Protein AF-A0AAV2CE93-F1 (afdb_monomer_lite)

pLDDT: mean 85.18, std 13.7, range [37.91, 98.38]

InterPro domains:
  IPR010264 Plant self-incompatibility S1 [PF05938] (36-116)
  IPR010264 Plant self-incompatibility S1 [PTHR31232] (34-112)

Foldseek 3Di:
DVVVVVVVVVVVVVVVVVVVVVVVVPPFFDPPDKDKAKDFDPVDPFFKKKKWKWKAWPVRDIDTPGIDIATHGGIDMDMDTDGPTWMWMKMWIDRPPPDTDIDGRDTCVVCVVVVVVDDD

Radius of gyration: 22.8 Å; chains: 1; bounding box: 47×29×72 Å

Sequence (120 aa):
MRQRNKIISAVVSLILLSTVLMATAETWWVPGTRTKVAITNEVGGGRQLTVHCSRFDDDNNGDDLGVHVVNPHDSYRFKFPRKWRPAWVYCSMDWGVGGPRWFDIYDQERDEHLCRLTTF

Secondary structure (DSSP, 8-state):
-HHHHHHHHHHHHHHHHHHHHHHHTT--EEEEEEEEEEEE---STT--EEEEEEEEETT--EEEEEEEEE-TT-EEEEEEEEESS-EEEEEEEE-SSSS-EEEEEEEHHHHHHHHTS---

Structure (mmCIF, N/CA/C/O backbone):
data_AF-A0AAV2CE93-F1
#
_entry.id   AF-A0AAV2CE93-F1
#
loop_
_atom_site.group_PDB
_atom_site.id
_atom_site.type_symbol
_atom_site.label_atom_id
_atom_site.label_alt_id
_atom_site.label_comp_id
_atom_site.label_asym_id
_atom_site.label_entity_id
_atom_site.label_seq_id
_atom_site.pdbx_PDB_ins_code
_atom_site.Cartn_x
_atom_site.Cartn_y
_atom_site.Cartn_z
_atom_site.occupancy
_atom_site.B_iso_or_equiv
_atom_site.auth_seq_id
_atom_site.auth_comp_id
_atom_site.auth_asym_id
_atom_site.auth_atom_id
_atom_site.pdbx_PDB_model_num
ATOM 1 N N . MET A 1 1 ? 26.019 -18.359 -53.310 1.00 61.72 1 MET A N 1
ATOM 2 C CA . MET A 1 1 ? 25.963 -19.042 -51.992 1.00 61.72 1 MET A CA 1
ATOM 3 C C . MET A 1 1 ? 26.564 -18.192 -50.859 1.00 61.72 1 MET A C 1
ATOM 5 O O . MET A 1 1 ? 25.861 -17.909 -49.902 1.00 61.72 1 MET A O 1
ATOM 9 N N . ARG A 1 2 ? 27.798 -17.673 -50.992 1.00 71.44 2 ARG A N 1
ATOM 10 C CA . ARG A 1 2 ? 28.493 -16.851 -49.969 1.00 71.44 2 ARG A CA 1
ATOM 11 C C . ARG A 1 2 ? 27.754 -15.572 -49.525 1.00 71.44 2 ARG A C 1
ATOM 13 O O . ARG A 1 2 ? 27.730 -15.270 -48.341 1.00 71.44 2 ARG A O 1
ATOM 20 N N . GLN A 1 3 ? 27.131 -14.837 -50.448 1.00 69.12 3 GLN A N 1
ATOM 21 C CA . GLN A 1 3 ? 26.394 -13.597 -50.142 1.00 69.12 3 GLN A CA 1
ATOM 22 C C . GLN A 1 3 ? 25.060 -13.862 -49.426 1.00 69.12 3 GLN A C 1
ATOM 24 O O . GLN A 1 3 ? 24.722 -13.164 -48.478 1.00 69.12 3 GLN A O 1
ATOM 29 N N . ARG A 1 4 ? 24.358 -14.936 -49.808 1.00 74.38 4 ARG A N 1
ATOM 30 C CA . ARG A 1 4 ? 23.127 -15.390 -49.143 1.00 74.38 4 ARG A CA 1
ATOM 31 C C . ARG A 1 4 ? 23.394 -15.794 -47.689 1.00 74.38 4 ARG A C 1
ATOM 33 O O . ARG A 1 4 ? 22.638 -15.408 -46.811 1.00 74.38 4 ARG A O 1
ATOM 40 N N . ASN A 1 5 ? 24.518 -16.465 -47.421 1.00 78.81 5 ASN A N 1
ATOM 41 C CA . ASN A 1 5 ? 24.917 -16.842 -46.059 1.00 78.81 5 ASN A CA 1
ATOM 42 C C . ASN A 1 5 ? 25.282 -15.623 -45.192 1.00 78.81 5 ASN A C 1
ATOM 44 O O . ASN A 1 5 ? 24.967 -15.613 -44.007 1.00 78.81 5 ASN A O 1
ATOM 48 N N . LYS A 1 6 ? 25.891 -14.577 -45.775 1.00 84.06 6 LYS A N 1
ATOM 49 C CA . LYS A 1 6 ? 26.152 -13.307 -45.071 1.00 84.06 6 LYS A CA 1
ATOM 50 C C . LYS A 1 6 ? 24.858 -12.582 -44.698 1.00 84.06 6 LYS A C 1
ATOM 52 O O . LYS A 1 6 ? 24.749 -12.092 -43.583 1.00 84.06 6 LYS A O 1
ATOM 57 N N . ILE A 1 7 ? 23.880 -12.550 -45.608 1.00 87.50 7 ILE A N 1
ATOM 58 C CA . ILE A 1 7 ? 22.566 -11.939 -45.357 1.00 87.50 7 ILE A CA 1
ATOM 59 C C . ILE A 1 7 ? 21.816 -12.717 -44.271 1.00 87.50 7 ILE A C 1
ATOM 61 O O . ILE A 1 7 ? 21.343 -12.111 -43.319 1.00 87.50 7 ILE A O 1
ATOM 65 N N . ILE A 1 8 ? 21.767 -14.051 -44.361 1.00 87.38 8 ILE A N 1
ATOM 66 C CA . ILE A 1 8 ? 21.124 -14.896 -43.341 1.00 87.38 8 ILE A CA 1
ATOM 67 C C . ILE A 1 8 ? 21.790 -14.693 -41.976 1.00 87.38 8 ILE A C 1
ATOM 69 O O . ILE A 1 8 ? 21.095 -14.476 -40.991 1.00 87.38 8 ILE A O 1
ATOM 73 N N . SER A 1 9 ? 23.125 -14.695 -41.919 1.00 90.00 9 SER A N 1
ATOM 74 C CA . SER A 1 9 ? 23.860 -14.434 -40.678 1.00 90.00 9 SER A CA 1
ATOM 75 C C . SER A 1 9 ? 23.536 -13.056 -40.101 1.00 90.00 9 SER A C 1
ATOM 77 O O . SER A 1 9 ? 23.300 -12.958 -38.904 1.00 90.00 9 SER A O 1
ATOM 79 N N . ALA A 1 10 ? 23.490 -12.008 -40.930 1.00 91.94 10 ALA A N 1
ATOM 80 C CA . ALA A 1 10 ? 23.160 -10.660 -40.476 1.00 91.94 10 ALA A CA 1
ATOM 81 C C . ALA A 1 10 ? 21.725 -10.578 -39.934 1.00 91.94 10 ALA A C 1
ATOM 83 O O . ALA A 1 10 ? 21.516 -10.021 -38.862 1.00 91.94 10 ALA A O 1
ATOM 84 N N . VAL A 1 11 ? 20.754 -11.182 -40.627 1.00 91.56 11 VAL A N 1
ATOM 85 C CA . VAL A 1 11 ? 19.349 -11.223 -40.190 1.00 91.56 11 VAL A CA 1
ATOM 86 C C . VAL A 1 11 ? 19.203 -11.985 -38.872 1.00 91.56 11 VAL A C 1
ATOM 88 O O . VAL A 1 11 ? 18.544 -11.491 -37.963 1.00 91.56 11 VAL A O 1
ATOM 91 N N . VAL A 1 12 ? 19.857 -13.140 -38.720 1.00 92.94 12 VAL A N 1
ATOM 92 C CA . VAL A 1 12 ? 19.849 -13.901 -37.459 1.00 92.94 12 VAL A CA 1
ATOM 93 C C . VAL A 1 12 ? 20.479 -13.090 -36.326 1.00 92.94 12 VAL A C 1
ATOM 95 O O . VAL A 1 12 ? 19.903 -13.018 -35.245 1.00 92.94 12 VAL A O 1
ATOM 98 N N . SER A 1 13 ? 21.614 -12.426 -36.566 1.00 91.62 13 SER A N 1
ATOM 99 C CA . SER A 1 13 ? 22.241 -11.549 -35.570 1.00 91.62 13 SER A CA 1
ATOM 100 C C . SER A 1 13 ? 21.343 -10.373 -35.173 1.00 91.62 13 SER A C 1
ATOM 102 O O . SER A 1 13 ? 21.266 -10.054 -33.991 1.00 91.62 13 SER A O 1
ATOM 104 N N . LEU A 1 14 ? 20.633 -9.759 -36.124 1.00 92.31 14 LEU A N 1
ATOM 105 C CA . LEU A 1 14 ? 19.664 -8.687 -35.866 1.00 92.31 14 LEU A CA 1
ATOM 106 C C . LEU A 1 14 ? 18.467 -9.177 -35.040 1.00 92.31 14 LEU A C 1
ATOM 108 O O . LEU A 1 14 ? 18.072 -8.504 -34.090 1.00 92.31 14 LEU A O 1
ATOM 112 N N . ILE A 1 15 ? 17.926 -10.359 -35.356 1.00 91.75 15 ILE A N 1
ATOM 113 C CA . ILE A 1 15 ? 16.832 -10.971 -34.589 1.00 91.75 15 ILE A CA 1
ATOM 114 C C . ILE A 1 15 ? 17.297 -11.255 -33.157 1.00 91.75 15 ILE A C 1
ATOM 116 O O . ILE A 1 15 ? 16.644 -10.809 -32.216 1.00 91.75 15 ILE A O 1
ATOM 120 N N . LEU A 1 16 ? 18.450 -11.908 -32.980 1.00 90.44 16 LEU A N 1
ATOM 121 C CA . LEU A 1 16 ? 19.008 -12.197 -31.655 1.00 90.44 16 LEU A CA 1
ATOM 122 C C . LEU A 1 16 ? 19.233 -10.913 -30.848 1.00 90.44 16 LEU A C 1
ATOM 124 O O . LEU A 1 16 ? 18.806 -10.833 -29.698 1.00 90.44 16 LEU A O 1
ATOM 128 N N . LEU A 1 17 ? 19.817 -9.882 -31.463 1.00 87.88 17 LEU A N 1
ATOM 129 C CA . LEU A 1 17 ? 20.018 -8.591 -30.812 1.00 87.88 17 LEU A CA 1
ATOM 130 C C . LEU A 1 17 ? 18.679 -7.975 -30.373 1.00 87.88 17 LEU A C 1
ATOM 132 O O . LEU A 1 17 ? 18.540 -7.595 -29.215 1.00 87.88 17 LEU A O 1
ATOM 136 N N . SER A 1 18 ? 17.668 -7.959 -31.248 1.00 86.94 18 SER A N 1
ATOM 137 C CA . SER A 1 18 ? 16.340 -7.422 -30.915 1.00 86.94 18 SER A CA 1
ATOM 138 C C . SER A 1 18 ? 15.676 -8.161 -29.747 1.00 86.94 18 SER A C 1
ATOM 140 O O . SER A 1 18 ? 15.144 -7.521 -28.844 1.00 86.94 18 SER A O 1
ATOM 142 N N . THR A 1 19 ? 15.776 -9.495 -29.698 1.00 81.69 19 THR A N 1
ATOM 143 C CA . THR A 1 19 ? 15.209 -10.290 -28.597 1.00 81.69 19 THR A CA 1
ATOM 144 C C . THR A 1 19 ? 15.898 -10.016 -27.262 1.00 81.69 19 THR A C 1
ATOM 146 O O . THR A 1 19 ? 15.231 -9.965 -26.232 1.00 81.69 19 THR A O 1
ATOM 149 N N . VAL A 1 20 ? 17.214 -9.774 -27.273 1.00 81.25 20 VAL A N 1
ATOM 150 C CA . VAL A 1 20 ? 17.978 -9.414 -26.070 1.00 81.25 20 VAL A CA 1
ATOM 151 C C . VAL A 1 20 ? 17.567 -8.033 -25.554 1.00 81.25 20 VAL A C 1
ATOM 153 O O . VAL A 1 20 ? 17.347 -7.887 -24.353 1.00 81.25 20 VAL A O 1
ATOM 156 N N . LEU A 1 21 ? 17.395 -7.041 -26.439 1.00 75.62 21 LEU A N 1
ATOM 157 C CA . LEU A 1 21 ? 16.915 -5.707 -26.054 1.00 75.62 21 LEU A CA 1
ATOM 158 C C . LEU A 1 21 ? 15.540 -5.772 -25.370 1.00 75.62 21 LEU A C 1
ATOM 160 O O . LEU A 1 21 ? 15.374 -5.210 -24.288 1.00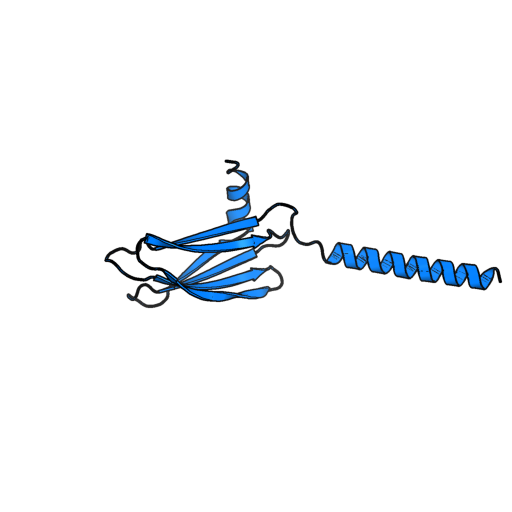 75.62 21 LEU A O 1
ATOM 164 N N . MET A 1 22 ? 14.589 -6.516 -25.944 1.00 71.56 22 MET A N 1
ATOM 165 C CA . MET A 1 22 ? 13.246 -6.665 -25.366 1.00 71.56 22 MET A CA 1
ATOM 166 C C . MET A 1 22 ? 13.276 -7.403 -24.019 1.00 71.56 22 MET A C 1
ATOM 168 O O . MET A 1 22 ? 12.612 -6.983 -23.080 1.00 71.56 22 MET A O 1
ATOM 172 N N . ALA A 1 23 ? 14.099 -8.447 -23.871 1.00 65.94 23 ALA A N 1
ATOM 173 C CA . ALA A 1 23 ? 14.219 -9.176 -22.606 1.00 65.94 23 ALA A CA 1
ATOM 174 C C . ALA A 1 23 ? 14.756 -8.299 -21.458 1.00 65.94 23 ALA A C 1
ATOM 176 O O . ALA A 1 23 ? 14.305 -8.426 -20.321 1.00 65.94 23 ALA A O 1
ATOM 177 N N . THR A 1 24 ? 15.688 -7.382 -21.743 1.00 60.09 24 THR A N 1
ATOM 178 C CA . THR A 1 24 ? 16.182 -6.424 -20.735 1.00 60.09 24 THR A CA 1
ATOM 179 C C . THR A 1 24 ? 15.182 -5.318 -20.402 1.00 60.09 24 THR A C 1
ATOM 181 O O . THR A 1 24 ? 15.224 -4.766 -19.304 1.00 60.09 24 THR A O 1
ATOM 184 N N . ALA A 1 25 ? 14.253 -5.021 -21.313 1.00 57.78 25 ALA A N 1
ATOM 185 C CA . ALA A 1 25 ? 13.213 -4.021 -21.112 1.00 57.78 25 ALA A CA 1
ATOM 186 C C . ALA A 1 25 ? 12.050 -4.518 -20.239 1.00 57.78 25 ALA A C 1
ATOM 188 O O . ALA A 1 25 ? 11.182 -3.722 -19.920 1.00 57.78 25 ALA A O 1
ATOM 189 N N . GLU A 1 26 ? 12.039 -5.785 -19.814 1.00 57.53 26 GLU A N 1
ATOM 190 C CA . GLU A 1 26 ? 10.922 -6.403 -19.074 1.00 57.53 26 GLU A CA 1
ATOM 191 C C . GLU A 1 26 ? 11.325 -6.853 -17.650 1.00 57.53 26 GLU A C 1
ATOM 193 O O . GLU A 1 26 ? 10.481 -7.135 -16.796 1.00 57.53 26 GLU A O 1
ATOM 198 N N . THR A 1 27 ? 12.623 -6.908 -17.323 1.00 57.16 27 THR A N 1
ATOM 199 C CA . THR A 1 27 ? 13.097 -7.352 -15.997 1.00 57.16 27 THR A CA 1
ATOM 200 C C . THR A 1 27 ? 13.132 -6.210 -14.980 1.00 57.16 27 THR A C 1
ATOM 202 O O . THR A 1 27 ? 14.194 -5.734 -14.587 1.00 57.16 27 THR A O 1
ATOM 205 N N . TRP A 1 28 ? 11.950 -5.744 -14.571 1.00 65.50 28 TRP A N 1
ATOM 206 C CA . TRP A 1 28 ? 11.772 -4.561 -13.708 1.00 65.50 28 TRP A CA 1
ATOM 207 C C . TRP A 1 28 ? 11.572 -4.904 -12.227 1.00 65.50 28 TRP A C 1
ATOM 209 O O . TRP A 1 28 ? 11.410 -4.022 -11.384 1.00 65.50 28 TRP A O 1
ATOM 219 N N . TRP A 1 29 ? 11.583 -6.194 -11.898 1.00 68.38 29 TRP A N 1
ATOM 220 C CA . TRP A 1 29 ? 11.460 -6.727 -10.546 1.00 68.38 29 TRP A CA 1
ATOM 221 C C . TRP A 1 29 ? 12.842 -7.006 -9.953 1.00 68.38 29 TRP A C 1
ATOM 223 O O . TRP A 1 29 ? 13.754 -7.438 -10.655 1.00 68.38 29 TRP A O 1
ATOM 233 N N . VAL A 1 30 ? 13.002 -6.779 -8.651 1.00 69.94 30 VAL A N 1
ATOM 234 C CA . VAL A 1 30 ? 14.235 -7.104 -7.924 1.00 69.94 30 VAL A CA 1
ATOM 235 C C . VAL A 1 30 ? 14.150 -8.563 -7.462 1.00 69.94 30 VAL A C 1
ATOM 237 O O . VAL A 1 30 ? 13.301 -8.878 -6.613 1.00 69.94 30 VAL A O 1
ATOM 240 N N . PRO A 1 31 ? 14.994 -9.477 -7.984 1.00 66.75 31 PRO A N 1
ATOM 241 C CA . PRO A 1 31 ? 14.889 -10.891 -7.658 1.00 66.75 31 PRO A CA 1
ATOM 242 C C . PRO A 1 31 ? 14.967 -11.169 -6.159 1.00 66.75 31 PRO A C 1
ATOM 244 O O . PRO A 1 31 ? 15.791 -10.608 -5.445 1.00 66.75 31 PRO A O 1
ATOM 247 N N . GLY A 1 32 ? 14.074 -12.034 -5.674 1.00 69.25 32 GLY A N 1
ATOM 248 C CA . GLY A 1 32 ? 14.054 -12.475 -4.276 1.00 69.25 32 GLY A CA 1
ATOM 249 C C . GLY A 1 32 ? 13.445 -11.493 -3.268 1.00 69.25 32 GLY A C 1
ATOM 250 O O . GLY A 1 32 ? 13.302 -11.864 -2.107 1.00 69.25 32 GLY A O 1
ATOM 251 N N . THR A 1 33 ? 13.020 -10.291 -3.675 1.00 77.62 33 THR A N 1
ATOM 252 C CA . THR A 1 33 ? 12.454 -9.297 -2.743 1.00 77.62 33 THR A CA 1
ATOM 253 C C . THR A 1 33 ? 10.954 -9.082 -2.963 1.00 77.62 33 THR A C 1
ATOM 255 O O . THR A 1 33 ? 10.465 -8.939 -4.087 1.00 77.62 33 THR A O 1
ATOM 258 N N . ARG A 1 34 ? 10.186 -9.099 -1.869 1.00 83.94 34 ARG A N 1
ATOM 259 C CA . ARG A 1 34 ? 8.740 -8.844 -1.869 1.00 83.94 34 ARG A CA 1
ATOM 260 C C . ARG A 1 34 ? 8.382 -7.932 -0.712 1.00 83.94 34 ARG A C 1
ATOM 262 O O . ARG A 1 34 ? 8.813 -8.183 0.412 1.00 83.94 34 ARG A O 1
ATOM 269 N N . THR A 1 35 ? 7.532 -6.956 -0.980 1.00 86.62 35 THR A N 1
ATOM 270 C CA . THR A 1 35 ? 6.915 -6.139 0.062 1.00 86.62 35 THR A CA 1
ATOM 271 C C . THR A 1 35 ? 5.702 -6.886 0.603 1.00 86.62 35 THR A C 1
ATOM 273 O O . THR A 1 35 ? 4.913 -7.452 -0.162 1.00 86.62 35 THR A O 1
ATOM 276 N N . LYS A 1 36 ? 5.576 -6.938 1.931 1.00 90.25 36 LYS A N 1
ATOM 277 C CA . LYS A 1 36 ? 4.428 -7.515 2.637 1.00 90.25 36 LYS A CA 1
ATOM 278 C C . LYS A 1 36 ? 3.696 -6.382 3.340 1.00 90.25 36 LYS A C 1
ATOM 280 O O . LYS A 1 36 ? 4.323 -5.640 4.085 1.00 90.25 36 LYS A O 1
ATOM 285 N N . VAL A 1 37 ? 2.391 -6.290 3.128 1.00 92.94 37 VAL A N 1
ATOM 286 C CA . VAL A 1 37 ? 1.530 -5.308 3.788 1.00 92.94 37 VAL A CA 1
ATOM 287 C C . VAL A 1 37 ? 0.520 -6.055 4.647 1.00 92.94 37 VAL A C 1
ATOM 289 O O . VAL A 1 37 ? -0.041 -7.070 4.222 1.00 92.94 37 VAL A O 1
ATOM 292 N N . ALA A 1 38 ? 0.312 -5.562 5.864 1.00 95.94 38 ALA 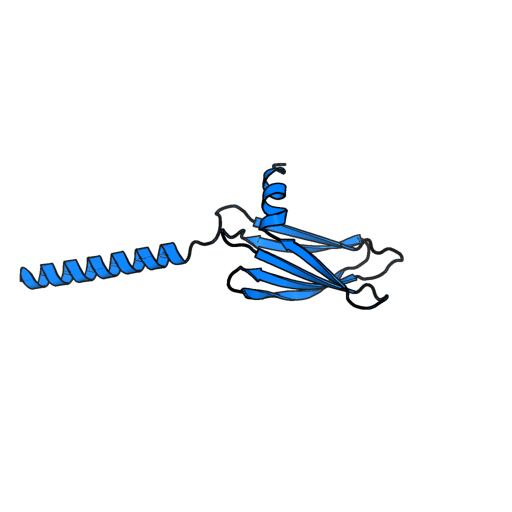A N 1
ATOM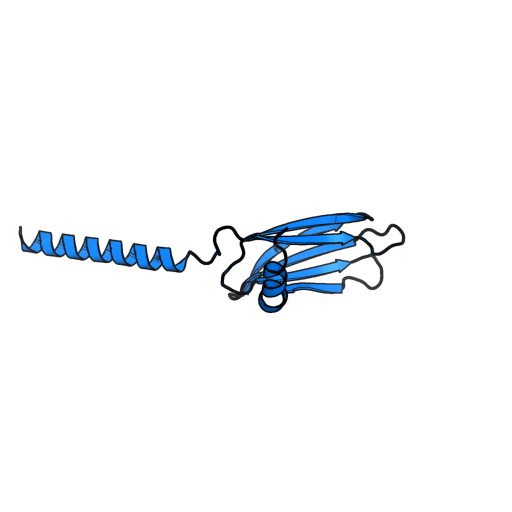 293 C CA . ALA A 1 38 ? -0.702 -6.047 6.784 1.00 95.94 38 ALA A CA 1
ATOM 294 C C . ALA A 1 38 ? -1.465 -4.853 7.361 1.00 95.94 38 ALA A C 1
ATOM 296 O O . ALA A 1 38 ? -0.856 -3.945 7.921 1.00 95.94 38 ALA A O 1
ATOM 297 N N . ILE A 1 39 ? -2.787 -4.873 7.221 1.00 97.12 39 ILE A N 1
ATOM 298 C CA . ILE A 1 39 ? -3.703 -3.887 7.794 1.00 97.12 39 ILE A CA 1
ATOM 299 C C . ILE A 1 39 ? -4.480 -4.608 8.890 1.00 97.12 39 ILE A C 1
ATOM 301 O O . ILE A 1 39 ? -5.294 -5.479 8.587 1.00 97.12 39 ILE A O 1
ATOM 305 N N . THR A 1 40 ? -4.189 -4.284 10.150 1.00 97.69 40 THR A N 1
ATOM 306 C CA . THR A 1 40 ? -4.831 -4.882 11.330 1.00 97.69 40 THR A CA 1
ATOM 307 C C . THR A 1 40 ? -5.881 -3.932 11.885 1.00 97.69 40 THR A C 1
ATOM 309 O O . THR A 1 40 ? -5.610 -2.743 12.058 1.00 97.69 40 THR A O 1
ATOM 312 N N . ASN A 1 41 ? -7.077 -4.445 12.163 1.00 97.62 41 ASN A N 1
ATOM 313 C CA . ASN A 1 41 ? -8.165 -3.628 12.681 1.00 97.62 41 ASN A CA 1
ATOM 314 C C . ASN A 1 41 ? -8.103 -3.495 14.210 1.00 97.62 41 ASN A C 1
ATOM 316 O O . ASN A 1 41 ? -8.532 -4.387 14.940 1.00 97.62 41 ASN A O 1
ATOM 320 N N . GLU A 1 42 ? -7.650 -2.325 14.662 1.00 96.44 42 GLU A N 1
ATOM 321 C CA . GLU A 1 42 ? -7.603 -1.925 16.075 1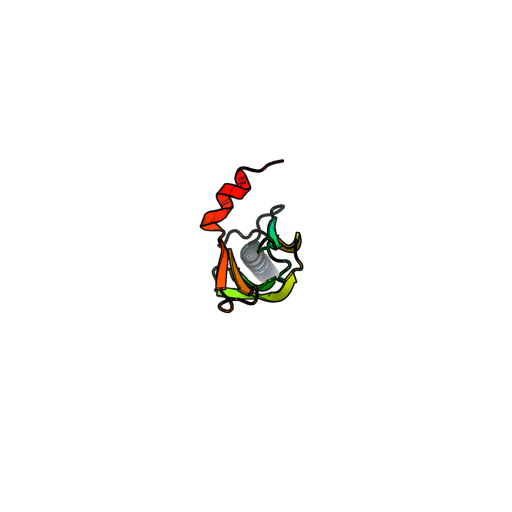.00 96.44 42 GLU A CA 1
ATOM 322 C C . GLU A 1 42 ? -8.444 -0.663 16.359 1.00 96.44 42 GLU A C 1
ATOM 324 O O . GLU A 1 42 ? -8.191 0.068 17.314 1.00 96.44 42 GLU A O 1
ATOM 329 N N . VAL A 1 43 ? -9.468 -0.377 15.541 1.00 92.56 43 VAL A N 1
ATOM 330 C CA . VAL A 1 43 ? -10.301 0.844 15.664 1.00 92.56 43 VAL A CA 1
ATOM 331 C C . VAL A 1 43 ? -11.128 0.878 16.966 1.00 92.56 43 VAL A C 1
ATOM 333 O O . VAL A 1 43 ? -11.628 1.925 17.383 1.00 92.56 43 VAL A O 1
ATOM 336 N N . GLY A 1 44 ? -11.234 -0.256 17.660 1.00 90.25 44 GLY A N 1
ATOM 337 C CA . GLY A 1 44 ? -11.880 -0.362 18.963 1.00 90.25 44 GLY A CA 1
ATOM 338 C C . GLY A 1 44 ? -13.412 -0.329 18.906 1.00 90.25 44 GLY A C 1
ATOM 339 O O . GLY A 1 44 ? -14.051 0.029 17.911 1.00 90.25 44 GLY A O 1
ATOM 340 N N . GLY A 1 45 ? -14.037 -0.745 20.011 1.00 90.44 45 GLY A N 1
ATOM 341 C CA . GLY A 1 45 ? -15.499 -0.815 20.127 1.00 90.44 45 GLY A CA 1
ATOM 342 C C . GLY A 1 45 ? -16.152 -1.900 19.264 1.00 90.44 45 GLY A C 1
ATOM 343 O O . GLY A 1 45 ? -17.309 -1.747 18.888 1.00 90.44 45 GLY A O 1
ATOM 344 N N . GLY A 1 46 ? -15.415 -2.963 18.920 1.00 92.62 46 GLY A N 1
ATOM 345 C CA . GLY A 1 46 ? -15.943 -4.103 18.161 1.00 92.62 46 GLY A CA 1
ATOM 346 C C . GLY A 1 46 ? -16.325 -3.786 16.711 1.00 92.62 46 GLY A C 1
ATOM 347 O O . GLY A 1 46 ? -17.095 -4.529 16.108 1.00 92.62 46 GLY A O 1
ATOM 348 N N . ARG A 1 47 ? -15.819 -2.683 16.147 1.00 94.81 47 ARG A N 1
ATOM 349 C CA . ARG A 1 47 ? -16.169 -2.233 14.795 1.00 94.81 47 ARG A CA 1
ATOM 350 C C . ARG A 1 47 ? -15.419 -3.012 13.726 1.00 94.81 47 ARG A C 1
ATOM 352 O O . ARG A 1 47 ? -14.228 -3.272 13.863 1.00 94.81 47 ARG A O 1
ATOM 359 N N . GLN A 1 48 ? -16.115 -3.327 12.640 1.00 97.12 48 GLN A N 1
ATOM 360 C CA . GLN A 1 48 ? -15.483 -3.808 11.415 1.00 97.12 48 GLN A CA 1
ATOM 361 C C . GLN A 1 48 ? -14.835 -2.639 10.668 1.00 97.12 48 GLN A C 1
ATOM 363 O O . GLN A 1 48 ? -15.329 -1.511 10.715 1.00 97.12 48 GLN A O 1
ATOM 368 N N . LEU A 1 49 ? -13.741 -2.931 9.975 1.00 97.94 49 LEU A N 1
ATOM 369 C CA . LEU A 1 49 ? -13.022 -1.996 9.124 1.00 97.94 49 LEU A CA 1
ATOM 370 C C . LEU A 1 49 ? -13.189 -2.436 7.670 1.00 97.94 49 LEU A C 1
ATOM 372 O O . LEU A 1 49 ? -12.725 -3.510 7.296 1.00 97.94 49 LEU A O 1
ATOM 376 N N . THR A 1 50 ? -13.836 -1.617 6.850 1.00 98.38 50 THR A N 1
ATOM 377 C CA . THR A 1 50 ? -13.898 -1.832 5.401 1.00 98.38 50 THR A CA 1
ATOM 378 C C . THR A 1 50 ? -12.702 -1.152 4.759 1.00 98.38 50 THR A C 1
ATOM 380 O O . THR A 1 50 ? -12.486 0.041 4.957 1.00 98.38 50 THR A O 1
ATOM 383 N N . VAL A 1 51 ? -11.920 -1.911 4.002 1.00 98.25 51 VAL A N 1
ATOM 384 C CA . VAL A 1 51 ? -10.687 -1.465 3.359 1.00 98.25 51 VAL A CA 1
ATOM 385 C C . VAL A 1 51 ? -10.822 -1.654 1.856 1.00 98.25 51 VAL A C 1
ATOM 387 O O . VAL A 1 51 ? -11.067 -2.768 1.406 1.00 98.25 51 VAL A O 1
ATOM 390 N N . HIS A 1 52 ? -10.620 -0.601 1.071 1.00 97.94 52 HIS A N 1
ATOM 391 C CA . HIS A 1 52 ? -10.487 -0.699 -0.387 1.00 97.94 52 HIS A CA 1
ATOM 392 C C . HIS A 1 52 ? -9.125 -0.166 -0.788 1.00 97.94 52 HIS A C 1
ATOM 394 O O . HIS A 1 52 ? -8.837 0.997 -0.523 1.00 97.94 52 HIS A O 1
ATOM 400 N N . CYS A 1 53 ? -8.292 -1.011 -1.387 1.00 97.62 53 CYS A N 1
ATOM 401 C CA . CYS A 1 53 ? -6.925 -0.656 -1.739 1.00 97.62 53 CYS A CA 1
ATOM 402 C C . CYS A 1 53 ? -6.692 -0.707 -3.244 1.00 97.62 53 CYS A C 1
ATOM 404 O O . CYS A 1 53 ? -7.145 -1.634 -3.905 1.00 97.62 53 CYS A O 1
ATOM 406 N N . SER A 1 54 ? -5.854 0.199 -3.730 1.00 95.12 54 SER A N 1
ATOM 407 C CA . SER A 1 54 ? -5.283 0.161 -5.072 1.00 95.12 54 SER A CA 1
ATOM 408 C C . SER A 1 54 ? -3.770 0.276 -4.982 1.00 95.12 54 SER A C 1
ATOM 410 O O . SER A 1 54 ? -3.232 0.993 -4.134 1.00 95.12 54 SER A O 1
ATOM 412 N N . ARG A 1 55 ? -3.072 -0.439 -5.859 1.00 92.38 55 ARG A N 1
ATOM 413 C CA . ARG A 1 55 ? -1.621 -0.360 -5.998 1.00 92.38 55 ARG A CA 1
ATOM 414 C C . ARG A 1 55 ? -1.277 0.286 -7.327 1.00 92.38 55 ARG A C 1
ATOM 416 O O . ARG A 1 55 ? -1.770 -0.168 -8.346 1.00 92.38 55 ARG A O 1
ATOM 423 N N . PHE A 1 56 ? -0.367 1.248 -7.316 1.00 90.38 56 PHE A N 1
ATOM 424 C CA . PHE A 1 56 ? 0.139 1.911 -8.514 1.00 90.38 56 PHE A CA 1
ATOM 425 C C . PHE A 1 56 ? 1.644 1.700 -8.655 1.00 90.38 56 PHE A C 1
ATOM 427 O O . PHE A 1 56 ? 2.348 1.550 -7.652 1.00 90.38 56 PHE A O 1
ATOM 434 N N . ASP A 1 57 ? 2.132 1.688 -9.890 1.00 85.12 57 ASP A N 1
ATOM 435 C CA . ASP A 1 57 ? 3.539 1.930 -10.212 1.00 85.12 57 ASP A CA 1
ATOM 436 C C . ASP A 1 57 ? 3.726 3.277 -10.935 1.00 85.12 57 ASP A C 1
ATOM 438 O O . ASP A 1 57 ? 2.769 4.018 -11.162 1.00 85.12 57 ASP A O 1
ATOM 442 N N . ASP A 1 58 ? 4.978 3.645 -11.205 1.00 77.25 58 ASP A N 1
ATOM 443 C CA . ASP A 1 58 ? 5.394 4.959 -11.726 1.00 77.25 58 ASP A CA 1
ATOM 444 C C . ASP A 1 58 ? 4.911 5.286 -13.145 1.00 77.25 58 ASP A C 1
ATOM 446 O O . ASP A 1 58 ? 4.867 6.458 -13.514 1.00 77.25 58 ASP A O 1
ATOM 450 N N . ASP A 1 59 ? 4.464 4.286 -13.904 1.00 75.19 59 ASP A N 1
ATOM 451 C CA . ASP A 1 59 ? 3.776 4.478 -15.183 1.00 75.19 59 ASP A CA 1
ATOM 452 C C . ASP A 1 59 ? 2.265 4.756 -14.997 1.00 75.19 59 ASP A C 1
ATOM 454 O O . ASP A 1 59 ? 1.504 4.753 -15.966 1.00 75.19 59 ASP A O 1
ATOM 458 N N . ASN A 1 60 ? 1.816 5.007 -13.757 1.00 69.25 60 ASN A N 1
ATOM 459 C CA . ASN A 1 60 ? 0.410 5.108 -13.343 1.00 69.25 60 ASN A CA 1
ATOM 460 C C . ASN A 1 60 ? -0.416 3.856 -13.677 1.00 69.25 60 ASN A C 1
ATOM 462 O O . ASN A 1 60 ? -1.646 3.929 -13.769 1.00 69.25 60 ASN A O 1
ATOM 466 N N . ASN A 1 61 ? 0.228 2.698 -13.845 1.00 78.56 61 ASN A N 1
ATOM 467 C CA . ASN A 1 61 ? -0.496 1.453 -14.019 1.00 78.56 61 ASN A CA 1
ATOM 468 C C . ASN A 1 61 ? -0.983 0.974 -12.647 1.00 78.56 61 ASN A C 1
ATOM 470 O O . ASN A 1 61 ? -0.191 0.747 -11.727 1.00 78.56 61 ASN A O 1
ATOM 474 N N . GLY A 1 62 ? -2.304 0.891 -12.503 1.00 82.56 62 GLY A N 1
ATOM 475 C CA . GLY A 1 62 ? -2.977 0.629 -11.238 1.00 82.56 62 GLY A CA 1
ATOM 476 C C . GLY A 1 62 ? -3.654 -0.737 -11.212 1.00 82.56 62 GLY A C 1
ATOM 477 O O . GLY A 1 62 ? -4.507 -1.013 -12.051 1.00 82.56 62 GLY A O 1
ATOM 478 N N . ASP A 1 63 ? -3.337 -1.546 -10.206 1.00 89.88 63 ASP A N 1
ATOM 479 C CA . ASP A 1 63 ? -4.075 -2.760 -9.866 1.00 89.88 63 ASP A CA 1
ATOM 480 C C . ASP A 1 63 ? -5.041 -2.453 -8.710 1.00 89.88 63 ASP A C 1
ATOM 482 O O . ASP A 1 63 ? -4.613 -2.071 -7.614 1.00 89.88 63 ASP A O 1
ATOM 486 N N . ASP A 1 64 ? -6.344 -2.647 -8.920 1.00 94.75 64 ASP A N 1
ATOM 487 C CA . ASP A 1 64 ? -7.323 -2.645 -7.827 1.00 94.75 64 ASP A CA 1
ATOM 488 C C . ASP A 1 64 ? -7.173 -3.939 -7.008 1.00 94.75 64 ASP A C 1
ATOM 490 O O . ASP A 1 64 ? -7.274 -5.048 -7.539 1.00 94.75 64 ASP A O 1
ATOM 494 N N . LEU A 1 65 ? -6.911 -3.808 -5.707 1.00 95.94 65 LEU A N 1
ATOM 495 C CA . LEU A 1 65 ? -6.779 -4.935 -4.779 1.00 95.94 65 LEU A CA 1
ATOM 496 C C . LEU A 1 65 ? -8.128 -5.334 -4.157 1.00 95.94 65 LEU A C 1
ATOM 498 O O . LEU A 1 65 ? -8.193 -6.313 -3.406 1.00 95.94 65 LEU A O 1
ATOM 502 N N . GLY A 1 66 ? -9.194 -4.597 -4.469 1.00 96.25 66 GLY A N 1
ATOM 503 C CA . GLY A 1 66 ? -10.567 -4.871 -4.077 1.00 96.25 66 GLY A CA 1
ATOM 504 C C . GLY A 1 66 ? -10.934 -4.385 -2.677 1.00 96.25 66 GLY A C 1
ATOM 505 O O . GLY A 1 66 ? -10.123 -3.825 -1.932 1.00 96.25 66 GLY A O 1
ATOM 506 N N . VAL A 1 67 ? -12.202 -4.613 -2.334 1.00 98.06 67 VAL A N 1
ATOM 507 C CA . VAL A 1 67 ? -12.800 -4.258 -1.043 1.00 98.06 67 VAL A CA 1
ATOM 508 C C . VAL A 1 67 ? -12.761 -5.461 -0.104 1.00 98.06 67 VAL A C 1
ATOM 510 O O . VAL A 1 67 ? -13.189 -6.554 -0.470 1.00 98.06 67 VAL A O 1
ATOM 513 N N . HIS A 1 68 ? -12.300 -5.246 1.126 1.00 98.00 68 HIS A N 1
ATOM 514 C CA . HIS A 1 68 ? -12.170 -6.264 2.166 1.00 98.00 68 HIS A CA 1
ATOM 515 C C . HIS A 1 68 ? -12.770 -5.760 3.473 1.00 98.00 68 HIS A C 1
ATOM 517 O O . HIS A 1 68 ? -12.511 -4.633 3.886 1.00 98.00 68 HIS A O 1
ATOM 523 N N . VAL A 1 69 ? -13.540 -6.605 4.155 1.00 98.25 69 VAL A N 1
ATOM 524 C CA . VAL A 1 69 ? -14.029 -6.328 5.510 1.00 98.25 69 VAL A CA 1
ATOM 525 C C . VAL A 1 69 ? -13.121 -7.039 6.507 1.00 98.25 69 VAL A C 1
ATOM 527 O O . VAL A 1 69 ? -12.942 -8.253 6.435 1.00 98.25 69 VAL A O 1
ATOM 530 N N . VAL A 1 70 ? -12.545 -6.281 7.436 1.00 98.19 70 VAL A N 1
ATOM 531 C CA . VAL A 1 70 ? -11.625 -6.766 8.466 1.00 98.19 70 VAL A CA 1
ATOM 532 C C . VAL A 1 70 ? -12.326 -6.698 9.819 1.00 98.19 70 VAL A C 1
ATOM 534 O O . VAL A 1 70 ? -12.659 -5.615 10.308 1.00 98.19 70 VAL A O 1
ATOM 537 N N . ASN A 1 71 ? -12.569 -7.853 10.434 1.00 97.94 71 ASN A N 1
ATOM 538 C CA . ASN A 1 71 ? -13.181 -7.923 11.761 1.00 97.94 71 ASN A CA 1
ATOM 539 C C . ASN A 1 71 ? -12.243 -7.358 12.842 1.00 97.94 71 ASN A C 1
ATOM 541 O O . ASN A 1 71 ? -11.045 -7.208 12.592 1.00 97.94 71 ASN A O 1
ATOM 545 N N . PRO A 1 72 ? -12.758 -7.033 14.041 1.00 97.88 72 PRO A N 1
ATOM 546 C CA . PRO A 1 72 ? -11.914 -6.624 15.162 1.00 97.88 72 PRO A CA 1
ATOM 547 C C . PRO A 1 72 ? -10.775 -7.620 15.408 1.00 97.88 72 PRO A C 1
ATOM 549 O O . PRO A 1 72 ? -11.029 -8.821 15.491 1.00 97.88 72 PRO A O 1
ATOM 552 N N . HIS A 1 73 ? -9.547 -7.112 15.537 1.00 97.12 73 HIS A N 1
ATOM 553 C CA . HIS A 1 73 ? -8.315 -7.883 15.765 1.00 97.12 73 HIS A CA 1
ATOM 554 C C . HIS A 1 73 ? -7.882 -8.827 14.627 1.00 97.12 73 HIS A C 1
ATOM 556 O O . HIS A 1 73 ? -6.862 -9.507 14.751 1.00 97.12 73 HIS A O 1
ATOM 562 N N . ASP A 1 74 ? -8.595 -8.838 13.497 1.00 97.94 74 ASP A N 1
ATOM 563 C CA . ASP A 1 74 ? -8.163 -9.532 12.284 1.00 97.94 74 ASP A CA 1
ATOM 564 C C . ASP A 1 74 ? -7.248 -8.643 11.424 1.00 97.94 74 ASP A C 1
ATOM 566 O O . ASP A 1 74 ? -7.103 -7.432 11.639 1.00 97.94 74 ASP A O 1
ATOM 570 N N . SER A 1 75 ? -6.618 -9.251 10.411 1.00 97.94 75 SER A N 1
ATOM 571 C CA . SER A 1 75 ? -5.794 -8.537 9.433 1.00 97.94 75 SER A CA 1
ATOM 572 C C . SER A 1 75 ? -6.167 -8.860 7.987 1.00 97.94 75 SER A C 1
ATOM 574 O O . SER A 1 75 ? -6.250 -10.030 7.615 1.00 97.94 75 SER A O 1
ATOM 576 N N . TYR A 1 76 ? -6.209 -7.835 7.135 1.00 97.62 76 TYR A N 1
ATOM 577 C CA . TYR A 1 76 ? -6.079 -7.999 5.686 1.00 97.62 76 TYR A CA 1
ATOM 578 C C . TYR A 1 76 ? -4.597 -7.956 5.293 1.00 97.62 76 TYR A C 1
ATOM 580 O O . TYR A 1 76 ? -3.847 -7.090 5.752 1.00 97.62 76 TYR A O 1
ATOM 588 N N . ARG A 1 77 ? -4.140 -8.919 4.484 1.00 96.69 77 ARG A N 1
ATOM 589 C CA . ARG A 1 77 ? -2.721 -9.080 4.13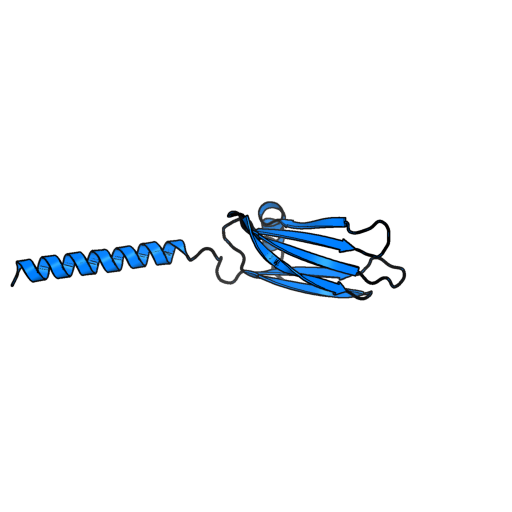3 1.00 96.69 77 ARG A CA 1
ATOM 590 C C . ARG A 1 77 ? -2.548 -9.372 2.655 1.00 96.69 77 ARG A C 1
ATOM 592 O O . ARG A 1 77 ? -3.223 -10.238 2.107 1.00 96.69 77 ARG A O 1
ATOM 599 N N . PHE A 1 78 ? -1.557 -8.736 2.046 1.00 94.06 78 PHE A N 1
ATOM 600 C CA . PHE A 1 78 ? -1.148 -9.022 0.676 1.00 94.06 78 PHE A CA 1
ATOM 601 C C . PHE A 1 78 ? 0.355 -8.801 0.499 1.00 94.06 78 PHE A C 1
ATOM 603 O O . PHE A 1 78 ? 1.047 -8.243 1.355 1.00 94.06 78 PHE A O 1
ATOM 610 N N . LYS A 1 79 ? 0.888 -9.312 -0.612 1.00 91.06 79 LYS A N 1
ATOM 611 C CA . LYS A 1 79 ? 2.305 -9.202 -0.961 1.00 91.06 79 LYS A CA 1
ATOM 612 C C . LYS A 1 79 ? 2.455 -8.904 -2.441 1.00 91.06 79 LYS A C 1
ATOM 614 O O . LYS A 1 79 ? 1.713 -9.453 -3.250 1.00 91.06 79 LYS A O 1
ATOM 619 N N . PHE A 1 80 ? 3.463 -8.120 -2.789 1.00 87.25 80 PHE A N 1
ATOM 620 C CA . PHE A 1 80 ? 3.783 -7.807 -4.177 1.00 87.25 80 PHE A CA 1
ATOM 621 C C . PHE A 1 80 ? 5.298 -7.835 -4.408 1.00 87.25 80 PHE A C 1
ATOM 623 O O . PHE A 1 80 ? 6.075 -7.643 -3.464 1.00 87.25 80 PHE A O 1
ATOM 630 N N . PRO A 1 81 ? 5.747 -8.149 -5.638 1.00 81.75 81 PRO A N 1
ATOM 631 C CA . PRO A 1 81 ? 7.160 -8.081 -5.977 1.00 81.75 81 PRO A CA 1
ATOM 632 C C . PRO A 1 81 ? 7.634 -6.634 -5.894 1.00 81.75 81 PRO A C 1
ATOM 634 O O . PRO A 1 81 ? 6.951 -5.719 -6.363 1.00 81.75 81 PRO A O 1
ATOM 637 N N . ARG A 1 82 ? 8.817 -6.438 -5.317 1.00 77.88 82 ARG A N 1
ATOM 638 C CA . ARG A 1 82 ? 9.466 -5.132 -5.323 1.00 77.88 82 ARG A CA 1
ATOM 639 C C . ARG A 1 82 ? 9.976 -4.850 -6.730 1.00 77.88 82 ARG A C 1
ATOM 641 O O . ARG A 1 82 ? 10.633 -5.704 -7.335 1.00 77.88 82 ARG A O 1
ATOM 648 N N . LYS A 1 83 ? 9.653 -3.673 -7.254 1.00 75.88 83 LYS A N 1
ATOM 649 C CA . LYS A 1 83 ? 10.148 -3.208 -8.549 1.00 75.88 83 LYS A CA 1
ATOM 650 C C . LYS A 1 83 ? 11.313 -2.240 -8.327 1.00 75.88 83 LYS A C 1
ATOM 652 O O . LYS A 1 83 ? 11.502 -1.740 -7.223 1.00 75.88 83 LYS A O 1
ATOM 657 N N . TRP A 1 84 ? 12.129 -2.012 -9.352 1.00 67.19 84 TRP A N 1
ATOM 658 C CA . TRP A 1 84 ? 13.110 -0.914 -9.339 1.00 67.19 84 TRP A CA 1
ATOM 659 C C . TRP A 1 84 ? 12.441 0.454 -9.391 1.00 67.19 84 TRP A C 1
ATOM 661 O O . TRP A 1 84 ? 13.004 1.442 -8.934 1.00 67.19 84 TRP A O 1
ATOM 671 N N . ARG A 1 85 ? 11.235 0.480 -9.944 1.00 72.50 85 ARG A N 1
ATOM 672 C CA . ARG A 1 85 ? 10.403 1.662 -10.038 1.00 72.50 85 ARG A CA 1
ATOM 673 C C . ARG A 1 85 ? 9.545 1.842 -8.792 1.00 72.50 85 ARG A C 1
ATOM 675 O O . ARG A 1 85 ? 9.186 0.825 -8.183 1.00 72.50 85 ARG A O 1
ATOM 682 N N . PRO A 1 86 ? 9.232 3.096 -8.425 1.00 78.62 86 PRO A N 1
ATOM 683 C CA . PRO A 1 86 ? 8.357 3.391 -7.308 1.00 78.62 86 PRO A CA 1
ATOM 684 C C . PRO A 1 86 ? 7.028 2.642 -7.404 1.00 78.62 86 PRO A C 1
ATOM 686 O O . PRO A 1 86 ? 6.480 2.425 -8.486 1.00 78.62 86 PRO A O 1
ATOM 689 N N . ALA A 1 87 ? 6.530 2.227 -6.248 1.00 87.25 87 ALA A N 1
ATOM 690 C CA . ALA A 1 87 ? 5.221 1.625 -6.104 1.00 87.25 87 ALA A CA 1
ATOM 691 C C . ALA A 1 87 ? 4.515 2.265 -4.915 1.00 87.25 87 ALA A C 1
ATOM 693 O O . ALA A 1 87 ? 5.126 2.468 -3.863 1.00 87.25 87 ALA A O 1
ATOM 694 N N . TRP A 1 88 ? 3.221 2.507 -5.072 1.00 92.25 88 TRP A N 1
ATOM 695 C CA . TRP A 1 88 ? 2.375 3.086 -4.040 1.00 92.25 88 TRP A CA 1
ATOM 696 C C . TRP A 1 88 ? 1.192 2.179 -3.773 1.00 92.25 88 TRP A C 1
ATOM 698 O O . TRP A 1 88 ? 0.656 1.547 -4.682 1.00 92.25 88 TRP A O 1
ATOM 708 N N . VAL A 1 89 ? 0.785 2.106 -2.515 1.00 94.56 89 VAL A N 1
ATOM 709 C CA . VAL A 1 89 ? -0.469 1.481 -2.113 1.00 94.56 89 VAL A CA 1
ATOM 710 C C . VAL A 1 89 ? -1.295 2.539 -1.418 1.00 94.56 89 VAL A C 1
ATOM 712 O O . VAL A 1 89 ? -0.919 3.028 -0.352 1.00 94.56 89 VAL A O 1
ATOM 715 N N . TYR A 1 90 ? -2.448 2.822 -2.001 1.00 95.56 90 TYR A N 1
ATOM 716 C CA . TYR A 1 90 ? -3.425 3.742 -1.459 1.00 95.56 90 TYR A CA 1
ATOM 717 C C . TYR A 1 90 ? -4.651 2.964 -1.016 1.00 95.56 90 TYR A C 1
ATOM 719 O O . TYR A 1 90 ? -5.154 2.137 -1.777 1.00 95.56 90 TYR A O 1
ATOM 727 N N . CYS A 1 91 ? -5.135 3.207 0.198 1.00 98.00 91 CYS A N 1
ATOM 728 C CA . CYS A 1 91 ? -6.339 2.546 0.684 1.00 98.00 91 CYS A CA 1
ATOM 729 C C . CYS A 1 91 ? -7.325 3.539 1.283 1.00 98.00 91 CYS A C 1
ATOM 731 O O . CYS A 1 91 ? -6.944 4.404 2.072 1.00 98.00 91 CYS A O 1
ATOM 733 N N . SER A 1 92 ? -8.603 3.364 0.956 1.00 97.81 92 SER A N 1
ATOM 734 C CA . SER A 1 92 ? -9.696 3.932 1.732 1.00 97.81 92 SER A CA 1
ATOM 735 C C . SER A 1 92 ? -10.033 2.991 2.883 1.00 97.81 92 SER A C 1
ATOM 737 O O . SER A 1 92 ? -10.008 1.766 2.737 1.00 97.81 92 SER A O 1
ATOM 739 N N . MET A 1 93 ? -10.318 3.572 4.038 1.00 97.69 93 MET A N 1
ATOM 740 C CA . MET A 1 93 ? -10.707 2.870 5.246 1.00 97.69 93 MET A CA 1
ATOM 741 C C . MET A 1 93 ? -11.981 3.485 5.801 1.00 97.69 93 MET A C 1
ATOM 743 O O . MET A 1 93 ? -12.027 4.688 6.054 1.00 97.69 93 MET A O 1
ATOM 747 N N . ASP A 1 94 ? -12.992 2.654 6.020 1.00 97.75 94 ASP A N 1
ATOM 748 C CA . ASP A 1 94 ? -14.252 3.043 6.642 1.00 97.75 94 ASP A CA 1
ATOM 749 C C . ASP A 1 94 ? -14.527 2.161 7.861 1.00 97.75 94 ASP A C 1
ATOM 751 O O . ASP A 1 94 ? -14.570 0.933 7.775 1.00 97.75 94 ASP A O 1
ATOM 755 N N . TRP A 1 95 ? -14.707 2.805 9.008 1.00 96.00 95 TRP A N 1
ATOM 756 C CA . TRP A 1 95 ? -15.040 2.171 10.283 1.00 96.00 95 TRP A CA 1
ATOM 757 C C . TRP A 1 95 ? -16.417 2.604 10.810 1.00 96.00 95 TRP A C 1
ATOM 759 O O . TRP A 1 95 ? -16.690 2.541 12.011 1.00 96.00 95 TRP A O 1
ATOM 769 N N . GLY A 1 96 ? -17.292 3.086 9.927 1.00 93.62 96 GLY A N 1
ATOM 770 C CA . GLY A 1 96 ? -18.684 3.420 10.220 1.00 93.62 96 GLY A CA 1
ATOM 771 C C . GLY A 1 96 ? -18.895 4.765 10.918 1.00 93.62 96 GLY A C 1
ATOM 772 O O . GLY A 1 96 ? -20.009 5.053 11.351 1.00 93.62 96 GLY A O 1
ATOM 773 N N . VAL A 1 97 ? -17.855 5.598 11.055 1.00 91.38 97 VAL A N 1
ATOM 774 C CA . VAL A 1 97 ? -17.960 6.932 11.670 1.00 91.38 97 VAL A CA 1
ATOM 775 C C . VAL A 1 97 ? -17.188 7.956 10.849 1.00 91.38 97 VAL A C 1
ATOM 777 O O . VAL A 1 97 ? -15.967 7.893 10.757 1.00 91.38 97 VAL A O 1
ATOM 780 N N . GLY A 1 98 ? -17.899 8.948 10.309 1.00 90.12 98 GLY A N 1
ATOM 781 C CA . GLY A 1 98 ? -17.285 10.048 9.556 1.00 90.12 98 GLY A CA 1
ATOM 782 C C . GLY A 1 98 ? -16.910 9.714 8.108 1.00 90.12 98 GLY A C 1
ATOM 783 O O . GLY A 1 98 ? -16.285 10.550 7.460 1.00 90.12 98 GLY A O 1
ATOM 784 N N . GLY A 1 99 ? -17.327 8.542 7.612 1.00 93.12 99 GLY A N 1
ATOM 785 C CA . GLY A 1 99 ? -17.124 8.078 6.238 1.00 93.12 99 GLY A CA 1
ATOM 786 C C . GLY A 1 99 ? -15.701 7.584 5.936 1.00 93.12 99 GLY A C 1
ATOM 787 O O . GLY A 1 99 ? -14.833 7.618 6.815 1.00 93.12 99 GLY A O 1
ATOM 788 N N . PRO A 1 100 ? -15.452 7.142 4.687 1.00 96.38 100 PRO A N 1
ATOM 789 C CA . PRO A 1 100 ? -14.153 6.629 4.274 1.00 96.38 100 PRO A CA 1
ATOM 790 C C . PRO A 1 100 ? -13.050 7.686 4.364 1.00 96.38 100 PRO A C 1
ATOM 792 O O . PRO A 1 100 ? -13.214 8.837 3.949 1.00 96.38 100 PRO A O 1
ATOM 795 N N . ARG A 1 101 ? -11.893 7.276 4.872 1.00 96.75 101 ARG A N 1
ATOM 796 C CA . ARG A 1 101 ? -10.672 8.080 4.982 1.00 96.75 101 ARG A CA 1
ATOM 797 C C . ARG A 1 101 ? -9.563 7.407 4.195 1.00 96.75 101 ARG A C 1
ATOM 799 O O . ARG A 1 101 ? -9.431 6.190 4.256 1.00 96.75 101 ARG A O 1
ATOM 806 N N . TRP A 1 102 ? -8.772 8.187 3.474 1.00 96.44 102 TRP A N 1
ATOM 807 C CA . TRP A 1 102 ? -7.736 7.646 2.607 1.00 96.44 102 TRP A CA 1
ATOM 808 C C . TRP A 1 102 ? -6.336 7.754 3.205 1.00 96.44 102 TRP A C 1
ATOM 810 O O . TRP A 1 102 ? -6.020 8.738 3.874 1.00 96.44 102 TRP A O 1
ATOM 820 N N . PHE A 1 103 ? -5.505 6.750 2.929 1.00 95.69 103 PHE A N 1
ATOM 821 C CA . PHE A 1 103 ? -4.161 6.620 3.480 1.00 95.69 103 PHE A CA 1
ATOM 822 C C . PHE A 1 103 ? -3.174 6.052 2.455 1.00 95.69 103 PHE A C 1
ATOM 824 O O . PHE A 1 103 ? -3.473 5.064 1.778 1.00 95.69 103 PHE A O 1
ATOM 831 N N . ASP A 1 104 ? -1.965 6.616 2.436 1.00 94.88 104 ASP A N 1
ATOM 832 C CA . ASP A 1 104 ? -0.799 6.062 1.739 1.00 94.88 104 ASP A CA 1
ATOM 833 C C . ASP A 1 104 ? -0.162 4.961 2.597 1.00 94.88 104 ASP A C 1
ATOM 835 O O . ASP A 1 104 ? 0.714 5.206 3.437 1.00 94.88 104 ASP A O 1
ATOM 839 N N . ILE A 1 105 ? -0.643 3.732 2.406 1.00 95.06 105 ILE A N 1
ATOM 840 C CA . ILE A 1 105 ? -0.222 2.558 3.182 1.00 95.06 105 ILE A CA 1
ATOM 841 C C . ILE A 1 105 ? 1.221 2.186 2.892 1.00 95.06 105 ILE A C 1
ATOM 843 O O . ILE A 1 105 ? 1.940 1.751 3.789 1.00 95.06 105 ILE A O 1
ATOM 847 N N . TYR A 1 106 ? 1.636 2.349 1.642 1.00 92.69 106 TYR A N 1
ATOM 848 C CA . TYR A 1 106 ? 2.999 2.093 1.225 1.00 92.69 106 TYR A CA 1
ATOM 849 C C . TYR A 1 106 ? 3.409 3.112 0.178 1.00 92.69 106 TYR A C 1
ATOM 851 O O . TYR A 1 106 ? 2.674 3.337 -0.781 1.00 92.69 106 TYR A O 1
ATOM 859 N N . ASP A 1 107 ? 4.597 3.665 0.345 1.00 91.94 107 ASP A N 1
ATOM 860 C CA . ASP A 1 107 ? 5.297 4.442 -0.666 1.00 91.94 107 ASP A CA 1
ATOM 861 C C . ASP A 1 107 ? 6.709 3.869 -0.754 1.00 91.94 107 ASP A C 1
ATOM 863 O O . ASP A 1 107 ? 7.423 3.809 0.246 1.00 91.94 107 ASP A O 1
ATOM 867 N N . GLN A 1 108 ? 7.107 3.388 -1.931 1.00 87.38 108 GLN A N 1
ATOM 868 C CA . GLN A 1 108 ? 8.394 2.721 -2.067 1.00 87.38 108 GLN A CA 1
ATOM 869 C C . GLN A 1 108 ? 9.570 3.643 -1.727 1.00 87.38 108 GLN A C 1
ATOM 871 O O . GLN A 1 108 ? 10.491 3.192 -1.056 1.00 87.38 108 GLN A O 1
ATOM 876 N N . GLU A 1 109 ? 9.558 4.913 -2.123 1.00 85.56 109 GLU A N 1
ATOM 877 C CA . GLU A 1 109 ? 10.663 5.831 -1.824 1.00 85.56 109 GLU A CA 1
ATOM 878 C C . GLU A 1 109 ? 10.761 6.096 -0.315 1.00 85.56 109 GLU A C 1
ATOM 880 O O . GLU A 1 109 ? 11.852 6.058 0.269 1.00 85.56 109 GLU A O 1
ATOM 885 N N . ARG A 1 110 ? 9.606 6.274 0.338 1.00 88.75 110 ARG A N 1
ATOM 886 C CA . ARG A 1 110 ? 9.502 6.467 1.788 1.00 88.75 110 ARG A CA 1
ATOM 887 C C . ARG A 1 110 ? 9.821 5.205 2.587 1.00 88.75 110 ARG A C 1
ATOM 889 O O . ARG A 1 110 ? 10.415 5.314 3.647 1.00 88.75 110 ARG A O 1
ATOM 896 N N . ASP A 1 111 ? 9.441 4.017 2.131 1.00 87.88 111 ASP A N 1
ATOM 897 C CA . ASP A 1 111 ? 9.421 2.814 2.979 1.00 87.88 111 ASP A CA 1
ATOM 898 C C . ASP A 1 111 ? 10.519 1.798 2.621 1.00 87.88 111 ASP A C 1
ATOM 900 O O . ASP A 1 111 ? 10.863 0.929 3.427 1.00 87.88 111 ASP A O 1
ATOM 904 N N . GLU A 1 112 ? 11.128 1.895 1.435 1.00 80.94 112 GLU A N 1
ATOM 905 C CA . GLU A 1 112 ? 12.164 0.962 0.972 1.00 80.94 112 GLU A CA 1
ATOM 906 C C . GLU A 1 112 ? 13.354 0.868 1.934 1.00 80.94 112 GLU A C 1
ATOM 908 O O . GLU A 1 112 ? 13.916 -0.216 2.129 1.00 80.94 112 GLU A O 1
ATOM 913 N N . HIS A 1 113 ? 13.752 1.990 2.532 1.00 75.19 113 HIS A N 1
ATOM 914 C CA . HIS A 1 113 ? 14.889 2.035 3.443 1.00 75.19 113 HIS A CA 1
ATOM 915 C C . HIS A 1 113 ? 14.582 1.372 4.795 1.00 75.19 113 HIS A C 1
ATOM 917 O O . HIS A 1 113 ? 15.485 0.803 5.407 1.00 75.19 113 HIS A O 1
ATOM 923 N N . LEU A 1 114 ? 13.315 1.345 5.219 1.00 72.31 114 LEU A N 1
ATOM 924 C CA . LEU A 1 114 ? 12.873 0.645 6.430 1.00 72.31 114 LEU A CA 1
ATOM 925 C C . LEU A 1 114 ? 12.926 -0.876 6.238 1.00 72.31 114 LEU A C 1
ATOM 927 O O . LEU A 1 114 ? 13.342 -1.615 7.133 1.00 72.31 114 LEU A O 1
ATOM 931 N N . CYS A 1 115 ? 12.594 -1.355 5.036 1.00 64.31 115 CYS A N 1
ATOM 932 C CA . CYS A 1 115 ? 12.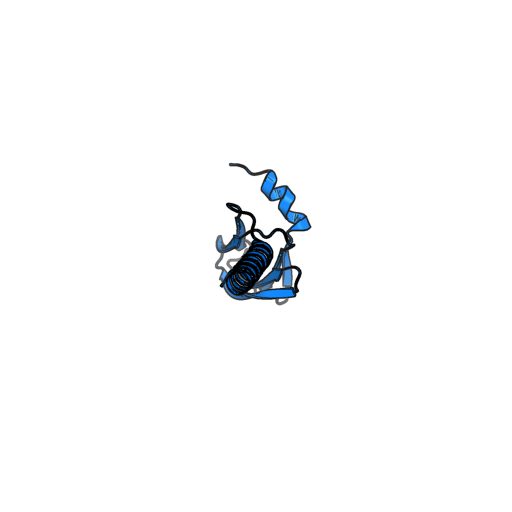684 -2.776 4.699 1.00 64.31 115 CYS A CA 1
ATOM 933 C C . CYS A 1 115 ? 14.129 -3.301 4.619 1.00 64.31 115 CYS A C 1
ATOM 935 O O . CYS A 1 115 ? 14.332 -4.508 4.719 1.00 64.31 115 CYS A O 1
ATOM 937 N N . ARG A 1 116 ? 15.143 -2.433 4.468 1.00 59.03 116 ARG A N 1
ATOM 938 C CA . ARG A 1 116 ? 16.563 -2.843 4.522 1.00 59.03 116 ARG A CA 1
ATOM 939 C C . ARG A 1 116 ? 17.082 -3.045 5.949 1.00 59.03 116 ARG A C 1
ATOM 941 O O . ARG A 1 116 ? 18.136 -3.647 6.116 1.00 59.03 116 ARG A O 1
ATOM 948 N N . LEU A 1 117 ? 16.363 -2.556 6.961 1.00 55.16 117 LEU A N 1
ATOM 949 C CA . LEU A 1 117 ? 16.782 -2.606 8.367 1.00 55.16 117 LEU A CA 1
ATOM 950 C C . LEU A 1 117 ? 16.223 -3.817 9.132 1.00 55.16 117 LEU A C 1
ATOM 952 O O . LEU A 1 117 ? 16.557 -4.007 10.297 1.00 55.16 117 LEU A O 1
ATOM 956 N N . THR A 1 118 ? 15.394 -4.648 8.496 1.00 44.25 118 THR A N 1
ATOM 957 C CA . THR A 1 118 ? 14.742 -5.806 9.129 1.00 44.25 118 THR A CA 1
ATOM 958 C C . THR A 1 118 ? 15.073 -7.111 8.405 1.00 44.25 118 THR A C 1
ATOM 960 O O . THR A 1 118 ? 14.234 -7.737 7.762 1.00 44.25 118 THR A O 1
ATOM 963 N N . THR A 1 119 ? 16.322 -7.554 8.541 1.00 37.91 119 THR A N 1
ATOM 964 C CA . THR A 1 119 ? 16.646 -8.988 8.490 1.00 37.91 119 THR A CA 1
ATOM 965 C C . THR A 1 119 ? 16.349 -9.560 9.873 1.00 37.91 119 THR A C 1
ATOM 967 O O . THR A 1 119 ? 17.102 -9.302 10.809 1.00 37.91 119 THR A O 1
ATOM 970 N N . PHE A 1 120 ? 15.223 -10.261 10.008 1.00 39.72 120 PHE A N 1
ATOM 971 C CA . PHE A 1 120 ? 15.015 -11.218 11.096 1.00 39.72 120 PHE A CA 1
ATOM 972 C C . PHE A 1 120 ? 15.583 -12.572 10.677 1.00 39.72 120 PHE A C 1
ATOM 974 O O . PHE A 1 120 ? 15.387 -12.929 9.489 1.00 39.72 120 PHE A O 1
#

Organism: NCBI:txid586398